Protein AF-A0A496PKT3-F1 (afdb_monomer_lite)

InterPro domains:
  IPR003369 Sec-independent protein translocase protein TatA/B/E [PF02416] (5-49)
  IPR006312 Sec-independent protein translocase protein TatA/E [MF_00236] (1-87)

Secondary structure (DSSP, 8-state):
-----THHHHHHHHHHHHHH-TTTHHHHHHHHHHHHHHHHHHHHHHHHTTS------------------PPP-------------------------

Organism: NCBI:txid2676123

Sequence (97 aa):
MPHLQGWHLVIIIVLALLLFAGPKLPKIARSLGQSMRIFKSEVRQMKDDDKPGTAATPPS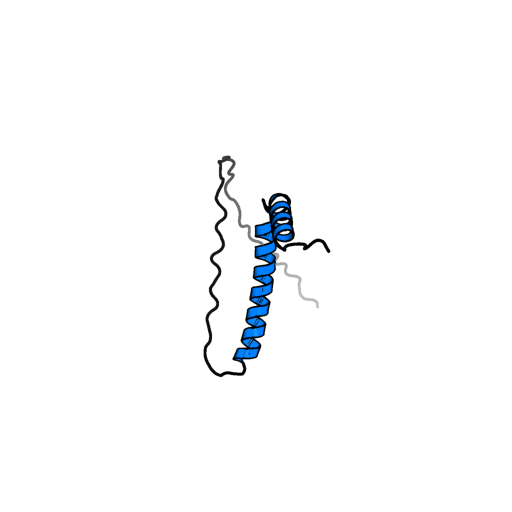PAAPSSPTAAPHDPAQPSQKAPVEGRIVDDGPQGPRA

Radius of gyration: 30.16 Å; chains: 1; bounding box: 72×51×76 Å

pLDDT: mean 70.14, std 14.67, range [46.62, 93.12]

Foldseek 3Di:
DPPVPCVVVVVVVVVVCVVQVPPCVVVVVVVVVVVVVVVVVVVVCVVCVVPPDDDDDDPDDDPPPDDDPDDDDDDDDDDDDDDDPDDDDDDDPDDDD

Structure (mmCIF, N/CA/C/O backbone):
data_AF-A0A496PKT3-F1
#
_entry.id   AF-A0A496PKT3-F1
#
loop_
_atom_site.group_PDB
_atom_site.id
_atom_site.type_symbol
_atom_site.label_atom_id
_atom_site.label_alt_id
_atom_site.label_comp_id
_atom_site.label_asym_id
_atom_site.label_entity_id
_atom_site.label_seq_id
_atom_site.pdbx_PDB_ins_code
_atom_site.Cartn_x
_atom_site.Cartn_y
_atom_site.Cartn_z
_atom_site.occupancy
_atom_site.B_iso_or_equiv
_atom_site.auth_seq_id
_atom_site.auth_comp_id
_atom_site.auth_asym_id
_atom_site.auth_atom_id
_atom_site.pdbx_PDB_model_num
ATOM 1 N N . MET A 1 1 ? 28.716 0.823 -21.550 1.00 52.81 1 MET A N 1
ATOM 2 C CA . MET A 1 1 ? 27.785 0.188 -20.593 1.00 52.81 1 MET A CA 1
ATOM 3 C C . MET A 1 1 ? 26.471 0.940 -20.696 1.00 52.81 1 MET A C 1
ATOM 5 O O . MET A 1 1 ? 26.525 2.145 -20.503 1.00 52.81 1 MET A O 1
ATOM 9 N N . PRO A 1 2 ? 25.349 0.335 -21.121 1.00 59.41 2 PRO A N 1
ATOM 10 C CA . PRO A 1 2 ? 24.115 1.080 -21.359 1.00 59.41 2 PRO A CA 1
ATOM 11 C C . PRO A 1 2 ? 23.682 1.777 -20.068 1.00 59.41 2 PRO A C 1
ATOM 13 O O . PRO A 1 2 ? 23.453 1.144 -19.039 1.00 59.41 2 PRO A O 1
ATOM 16 N N . HIS A 1 3 ? 23.643 3.103 -20.127 1.00 57.12 3 HIS A N 1
ATOM 17 C CA . HIS A 1 3 ? 23.249 3.960 -19.028 1.00 57.12 3 HIS A CA 1
ATOM 18 C C . HIS A 1 3 ? 21.741 3.791 -18.914 1.00 57.12 3 HIS A C 1
ATOM 20 O O . HIS A 1 3 ? 20.993 4.393 -19.679 1.00 57.12 3 HIS A O 1
ATOM 26 N N . LEU A 1 4 ? 21.297 2.918 -18.009 1.00 65.19 4 LEU A N 1
ATOM 27 C CA . LEU A 1 4 ? 19.903 2.811 -17.592 1.00 65.19 4 LEU A CA 1
ATOM 28 C C . LEU A 1 4 ? 19.540 4.128 -16.896 1.00 65.19 4 LEU A C 1
ATOM 30 O O . LEU A 1 4 ? 19.484 4.229 -15.674 1.00 65.19 4 LEU A O 1
ATOM 34 N N . GLN A 1 5 ? 19.390 5.178 -17.705 1.00 68.81 5 GLN A N 1
ATOM 35 C CA . GLN A 1 5 ? 18.923 6.491 -17.316 1.00 68.81 5 GLN A CA 1
ATOM 36 C C . GLN A 1 5 ? 17.614 6.233 -16.591 1.00 68.81 5 GLN A C 1
ATOM 38 O O . GLN A 1 5 ? 16.696 5.681 -17.202 1.00 68.81 5 GLN A O 1
ATOM 43 N N . GLY A 1 6 ? 17.545 6.592 -15.304 1.00 82.69 6 GLY A N 1
ATOM 44 C CA . GLY A 1 6 ? 16.403 6.329 -14.418 1.00 82.69 6 GLY A CA 1
ATOM 45 C C . GLY A 1 6 ? 15.042 6.727 -15.002 1.00 82.69 6 GLY A C 1
ATOM 46 O O . GLY A 1 6 ? 14.012 6.239 -14.556 1.00 82.69 6 GLY A O 1
ATOM 47 N N . TRP A 1 7 ? 15.043 7.519 -16.075 1.00 88.38 7 TRP A N 1
ATOM 48 C CA . TRP A 1 7 ? 13.925 7.731 -16.984 1.00 88.38 7 TRP A CA 1
ATOM 49 C C . TRP A 1 7 ? 13.193 6.454 -17.439 1.00 88.38 7 TRP A C 1
ATOM 51 O O . TRP A 1 7 ? 11.965 6.426 -17.463 1.00 88.38 7 TRP A O 1
ATOM 61 N N . HIS A 1 8 ? 13.912 5.369 -17.740 1.00 85.31 8 HIS A N 1
ATOM 62 C CA . HIS A 1 8 ? 13.291 4.094 -18.121 1.00 85.31 8 HIS A CA 1
ATOM 63 C C . HIS A 1 8 ? 12.495 3.493 -16.960 1.00 85.31 8 HIS A C 1
ATOM 65 O O . HIS A 1 8 ? 11.399 2.977 -17.162 1.00 85.31 8 HIS A O 1
ATOM 71 N N . LEU A 1 9 ? 13.010 3.610 -15.733 1.00 88.75 9 LEU A N 1
ATOM 72 C CA . LEU A 1 9 ? 12.318 3.128 -14.541 1.00 88.75 9 LEU A CA 1
ATOM 73 C C . LEU A 1 9 ? 11.031 3.921 -14.289 1.00 88.75 9 LEU A C 1
ATOM 75 O O . LEU A 1 9 ? 10.010 3.327 -13.957 1.00 88.75 9 LEU A O 1
ATOM 79 N N . VAL A 1 10 ? 11.052 5.239 -14.512 1.00 90.88 10 VAL A N 1
ATOM 80 C CA . VAL A 1 10 ? 9.849 6.083 -14.430 1.00 90.88 10 VAL A CA 1
ATOM 81 C C . VAL A 1 10 ? 8.788 5.606 -15.422 1.00 90.88 10 VAL A C 1
ATOM 83 O O . VAL A 1 10 ? 7.640 5.417 -15.032 1.00 90.88 10 VAL A O 1
ATOM 86 N N . ILE A 1 11 ? 9.165 5.336 -16.674 1.00 92.00 11 ILE A N 1
ATOM 87 C CA . ILE A 1 11 ? 8.249 4.808 -17.698 1.00 92.00 11 ILE A CA 1
ATOM 88 C C . ILE A 1 11 ? 7.655 3.457 -17.284 1.00 92.00 11 ILE A C 1
ATOM 90 O O . ILE A 1 11 ? 6.447 3.258 -17.404 1.00 92.00 11 ILE A O 1
ATOM 94 N N . ILE A 1 12 ? 8.472 2.550 -16.743 1.00 91.75 12 ILE A N 1
ATOM 95 C CA . ILE A 1 12 ? 8.005 1.242 -16.263 1.00 91.75 12 ILE A CA 1
ATOM 96 C C . ILE A 1 12 ? 7.014 1.411 -15.108 1.00 91.75 12 ILE A C 1
ATOM 98 O O . ILE A 1 12 ? 5.970 0.761 -15.100 1.00 91.75 12 ILE A O 1
ATOM 102 N N . ILE A 1 13 ? 7.297 2.308 -14.158 1.00 91.06 13 ILE A N 1
ATOM 103 C CA . ILE A 1 13 ? 6.382 2.614 -13.054 1.00 91.06 13 ILE A CA 1
ATOM 104 C C . ILE A 1 13 ? 5.076 3.193 -13.597 1.00 91.06 13 ILE A C 1
ATOM 106 O O . ILE A 1 13 ? 4.014 2.742 -13.190 1.00 91.06 13 ILE A O 1
ATOM 110 N N . VAL A 1 14 ? 5.120 4.135 -14.540 1.00 91.00 14 VAL A N 1
ATOM 111 C CA . VAL A 1 14 ? 3.907 4.716 -15.136 1.00 91.00 14 VAL A CA 1
ATOM 112 C C . VAL A 1 14 ? 3.055 3.643 -15.814 1.00 91.00 14 VAL A C 1
ATOM 114 O O . VAL A 1 14 ? 1.849 3.615 -15.586 1.00 91.00 14 VAL A O 1
ATOM 117 N N . LEU A 1 15 ? 3.654 2.721 -16.575 1.00 92.06 15 LEU A N 1
ATOM 118 C CA . LEU A 1 15 ? 2.930 1.597 -17.186 1.00 92.06 15 LEU A CA 1
ATOM 119 C C . LEU A 1 15 ? 2.356 0.638 -16.136 1.00 92.06 15 LEU A C 1
ATOM 121 O O . LEU A 1 15 ? 1.200 0.229 -16.242 1.00 92.06 15 LEU A O 1
ATOM 125 N N . ALA A 1 16 ? 3.138 0.300 -15.109 1.00 89.50 16 ALA A N 1
ATOM 126 C CA . ALA A 1 16 ? 2.687 -0.552 -14.015 1.00 89.50 16 ALA A CA 1
ATOM 127 C C . ALA A 1 16 ? 1.521 0.094 -13.259 1.00 89.50 16 ALA A C 1
ATOM 129 O O . ALA A 1 16 ? 0.539 -0.575 -12.955 1.00 89.50 16 ALA A O 1
ATOM 130 N N . LEU A 1 17 ? 1.567 1.402 -13.009 1.00 88.38 17 LEU A N 1
ATOM 131 C CA . LEU A 1 17 ? 0.436 2.125 -12.449 1.00 88.38 17 LEU A CA 1
ATOM 132 C C . LEU A 1 17 ? -0.724 2.131 -13.453 1.00 88.38 17 LEU A C 1
ATOM 134 O O . LEU A 1 17 ? -1.822 1.784 -13.076 1.00 88.38 17 LEU A O 1
ATOM 138 N N . LEU A 1 18 ? -0.552 2.381 -14.745 1.00 88.44 18 LEU A N 1
ATOM 139 C CA . LEU A 1 18 ? -1.696 2.347 -15.672 1.00 88.44 18 LEU A CA 1
ATOM 140 C C . LEU A 1 18 ? -2.440 0.990 -15.676 1.00 88.44 18 LEU A C 1
ATOM 142 O O . LEU A 1 18 ? -3.668 0.961 -15.719 1.00 88.44 18 LEU A O 1
ATOM 146 N N . LEU A 1 19 ? -1.703 -0.119 -15.543 1.00 86.81 19 LEU A N 1
ATOM 147 C CA . LEU A 1 19 ? -2.244 -1.484 -15.478 1.00 86.81 19 LEU A CA 1
ATOM 148 C C . LEU A 1 19 ? -2.818 -1.851 -14.097 1.00 86.81 19 LEU A C 1
ATOM 150 O O . LEU A 1 19 ? -3.864 -2.491 -14.003 1.00 86.81 19 LEU A O 1
ATOM 154 N N . PHE A 1 20 ? -2.141 -1.463 -13.013 1.00 79.25 20 PHE A N 1
ATOM 155 C CA . PHE A 1 20 ? -2.473 -1.882 -11.645 1.00 79.25 20 PHE A CA 1
ATOM 156 C C . PHE A 1 20 ? -3.155 -0.786 -10.799 1.00 79.25 20 PHE A C 1
ATOM 158 O O . PHE A 1 20 ? -3.715 -1.085 -9.743 1.00 79.25 20 PHE A O 1
ATOM 165 N N . ALA A 1 21 ? -3.156 0.476 -11.228 1.00 67.62 21 ALA A N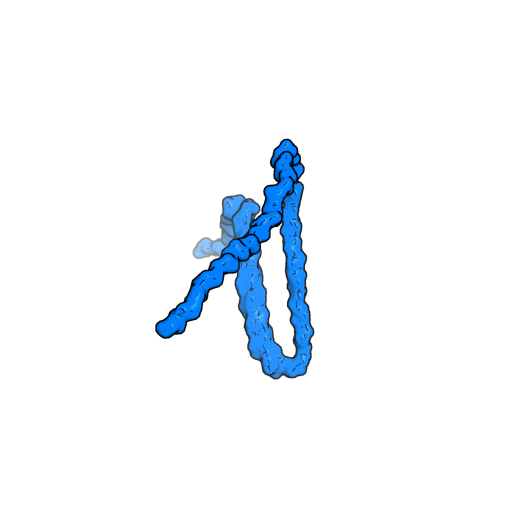 1
ATOM 166 C CA . ALA A 1 21 ? -3.558 1.635 -10.427 1.00 67.62 21 ALA A CA 1
ATOM 167 C C . ALA A 1 21 ? -5.021 2.024 -10.484 1.00 67.62 21 ALA A C 1
ATOM 169 O O . ALA A 1 21 ? -5.439 2.691 -9.544 1.00 67.62 21 ALA A O 1
ATOM 170 N N . GLY A 1 22 ? -5.792 1.633 -11.502 1.00 76.62 22 GLY A N 1
ATOM 171 C CA . GLY A 1 22 ? -7.169 2.120 -11.677 1.00 76.62 22 GLY A CA 1
ATOM 172 C C . GLY A 1 22 ? -8.005 2.062 -10.382 1.00 76.62 22 GLY A C 1
ATOM 173 O O . GLY A 1 22 ? -8.288 3.104 -9.795 1.00 76.62 22 GLY A O 1
ATOM 174 N N . PRO A 1 23 ? -8.355 0.868 -9.868 1.00 73.00 23 PRO A N 1
ATOM 175 C CA . PRO A 1 23 ? -9.064 0.746 -8.590 1.00 73.00 23 PRO A CA 1
ATOM 176 C C . PRO A 1 23 ? -8.184 0.326 -7.396 1.00 73.00 23 PRO A C 1
ATOM 178 O O . PRO A 1 23 ? -8.606 0.470 -6.246 1.00 73.00 23 PRO A O 1
ATOM 181 N N . LYS A 1 24 ? -6.977 -0.224 -7.614 1.00 73.12 24 LYS A N 1
ATOM 182 C CA . LYS A 1 24 ? -6.201 -0.887 -6.541 1.00 73.12 24 LYS A CA 1
ATOM 183 C C . LYS A 1 24 ? -5.134 -0.014 -5.872 1.00 73.12 24 LYS A C 1
ATOM 185 O O . LYS A 1 24 ? -4.900 -0.210 -4.680 1.00 73.12 24 LYS A O 1
ATOM 190 N N . LEU A 1 25 ? -4.562 0.988 -6.549 1.00 83.25 25 LEU A N 1
ATOM 191 C CA . LEU A 1 25 ? -3.642 1.941 -5.903 1.00 83.25 25 LEU A CA 1
ATOM 192 C C . LEU A 1 25 ? -4.242 2.653 -4.680 1.00 83.25 25 LEU A C 1
ATOM 194 O O . LEU A 1 25 ? -3.598 2.634 -3.629 1.00 83.25 25 LEU A O 1
ATOM 198 N N . PRO A 1 26 ? -5.452 3.253 -4.745 1.00 75.62 26 PRO A N 1
ATOM 199 C CA . PRO A 1 26 ? -5.997 3.977 -3.596 1.00 75.62 26 PRO A CA 1
ATOM 200 C C . PRO A 1 26 ? -6.250 3.054 -2.399 1.00 75.62 26 PRO A C 1
ATOM 202 O O . PRO A 1 26 ? -6.174 3.492 -1.254 1.00 75.62 26 PRO A O 1
ATOM 205 N N . LYS A 1 27 ? -6.512 1.765 -2.642 1.00 82.81 27 LYS A N 1
ATOM 206 C CA . LYS A 1 27 ? -6.705 0.765 -1.587 1.00 82.81 27 LYS A CA 1
ATOM 207 C C . LYS A 1 27 ? -5.392 0.427 -0.876 1.00 82.81 27 LYS A C 1
ATOM 209 O O . LYS A 1 27 ? -5.357 0.403 0.352 1.00 82.81 27 LYS A O 1
ATOM 214 N N . ILE A 1 28 ? -4.313 0.233 -1.635 1.00 86.56 28 ILE A N 1
ATOM 215 C CA . ILE A 1 28 ? -2.978 -0.058 -1.091 1.00 86.56 28 ILE A CA 1
ATOM 216 C C . ILE A 1 28 ? -2.431 1.166 -0.345 1.00 86.56 28 ILE A C 1
ATOM 218 O O . ILE A 1 28 ? -1.983 1.038 0.791 1.00 86.56 28 ILE A O 1
ATOM 222 N N . ALA A 1 29 ? -2.549 2.363 -0.929 1.00 88.06 29 ALA A N 1
ATOM 223 C CA . ALA A 1 29 ? -2.113 3.609 -0.300 1.00 88.06 29 ALA A CA 1
ATOM 224 C C . ALA A 1 29 ? -2.857 3.896 1.015 1.00 88.06 29 ALA A C 1
ATOM 226 O O . ALA A 1 29 ? -2.232 4.295 1.997 1.00 88.06 29 ALA A O 1
ATOM 227 N N . ARG A 1 30 ? -4.176 3.648 1.072 1.00 84.75 30 ARG A N 1
ATOM 228 C CA . ARG A 1 30 ? -4.949 3.783 2.319 1.00 84.75 30 ARG A CA 1
ATOM 229 C C . ARG A 1 30 ? -4.511 2.777 3.384 1.00 84.75 30 ARG A C 1
ATOM 231 O O . ARG A 1 30 ? -4.301 3.185 4.521 1.00 84.75 30 ARG A O 1
ATOM 238 N N . SER A 1 31 ? -4.313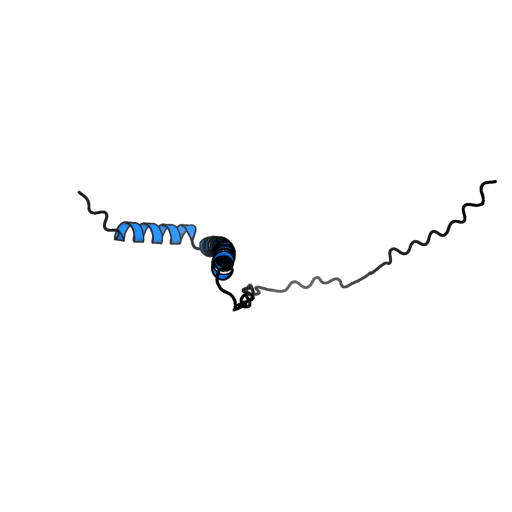 1.509 3.018 1.00 85.88 31 SER A N 1
ATOM 239 C CA . SER A 1 31 ? -3.855 0.472 3.954 1.00 85.88 31 SER A CA 1
ATOM 240 C C . SER A 1 31 ? -2.463 0.779 4.514 1.00 85.88 31 SER A C 1
ATOM 242 O O . SER A 1 31 ? -2.273 0.730 5.727 1.00 85.88 31 SER A O 1
ATOM 244 N N . LEU A 1 32 ? -1.501 1.148 3.658 1.00 91.38 32 LEU A N 1
ATOM 245 C CA . LEU A 1 32 ? -0.158 1.539 4.101 1.00 91.38 32 LEU A CA 1
ATOM 246 C C . LEU A 1 32 ? -0.189 2.824 4.937 1.00 91.38 32 LEU A C 1
ATOM 248 O O . LEU A 1 32 ? 0.513 2.915 5.940 1.00 91.38 32 LEU A O 1
ATOM 252 N N . GLY A 1 33 ? -1.014 3.804 4.559 1.00 88.31 33 GLY A N 1
ATOM 253 C CA . GLY A 1 33 ? -1.161 5.062 5.290 1.00 88.31 33 GLY A CA 1
ATOM 254 C C . GLY A 1 33 ? -1.721 4.871 6.701 1.00 88.31 33 GLY A C 1
ATOM 255 O O . GLY A 1 33 ? -1.249 5.517 7.638 1.00 88.31 33 GLY A O 1
ATOM 256 N N . GLN A 1 34 ? -2.679 3.956 6.878 1.00 90.62 34 GLN A N 1
ATOM 257 C CA . GLN A 1 34 ? -3.202 3.596 8.199 1.00 90.62 34 GLN A CA 1
ATOM 258 C C . GLN A 1 34 ? -2.123 2.937 9.069 1.00 90.62 34 GLN A C 1
ATOM 260 O O . GLN A 1 34 ? -1.922 3.378 10.201 1.00 90.62 34 GLN A O 1
ATOM 265 N N . SER A 1 35 ? -1.367 1.967 8.538 1.00 90.75 35 SER A N 1
ATOM 266 C CA . SER A 1 35 ? -0.254 1.334 9.266 1.00 90.75 35 SER A CA 1
ATOM 267 C C . SER A 1 35 ? 0.859 2.330 9.616 1.00 90.75 35 SER A C 1
ATOM 269 O O . SER A 1 35 ? 1.333 2.354 10.751 1.00 90.75 35 SER A O 1
ATOM 271 N N . MET A 1 36 ? 1.234 3.215 8.684 1.00 93.12 36 MET A N 1
ATOM 272 C CA . MET A 1 36 ? 2.217 4.277 8.933 1.00 93.12 36 MET A CA 1
ATOM 273 C C . MET A 1 36 ? 1.752 5.270 9.996 1.00 93.12 36 MET A C 1
ATOM 275 O O . MET A 1 36 ? 2.582 5.763 10.754 1.00 93.12 36 MET A O 1
ATOM 279 N N . ARG A 1 37 ? 0.453 5.587 10.069 1.00 88.50 37 ARG A N 1
ATOM 280 C CA . ARG A 1 37 ? -0.086 6.510 11.076 1.00 88.50 37 ARG A CA 1
ATOM 281 C C . ARG A 1 37 ? 0.035 5.935 12.484 1.00 88.50 37 ARG A C 1
ATOM 283 O O . ARG A 1 37 ? 0.482 6.665 13.362 1.00 88.50 37 ARG A O 1
ATOM 290 N N . ILE A 1 38 ? -0.311 4.660 12.662 1.00 89.19 38 ILE A N 1
ATOM 291 C CA . ILE A 1 38 ? -0.211 3.953 13.950 1.00 89.19 38 ILE A CA 1
ATOM 292 C C . ILE A 1 38 ? 1.251 3.899 14.399 1.00 89.19 38 ILE A C 1
ATOM 294 O O . ILE A 1 38 ? 1.588 4.360 15.487 1.00 89.19 38 ILE A O 1
ATOM 298 N N . PHE A 1 39 ? 2.140 3.473 13.501 1.00 91.25 39 PHE A N 1
ATOM 299 C CA . PHE A 1 39 ? 3.571 3.437 13.781 1.00 91.25 39 PHE A CA 1
ATOM 300 C C . PHE A 1 39 ? 4.135 4.831 14.106 1.00 91.25 39 PHE A C 1
ATOM 302 O O . PHE A 1 39 ? 4.919 5.003 15.034 1.00 91.25 39 PHE A O 1
ATOM 309 N N . LYS A 1 40 ? 3.707 5.877 13.385 1.00 85.31 40 LYS A N 1
ATOM 310 C CA . LYS A 1 40 ? 4.126 7.264 13.648 1.00 85.31 40 LYS A CA 1
ATOM 311 C C . LYS A 1 40 ? 3.658 7.755 15.018 1.00 85.31 40 LYS A C 1
ATOM 313 O O . LYS A 1 40 ? 4.407 8.505 15.639 1.00 85.31 40 LYS A O 1
ATOM 318 N N . SER A 1 41 ? 2.448 7.399 15.457 1.00 86.38 41 SER A N 1
ATOM 319 C CA . SER A 1 41 ? 1.934 7.777 16.780 1.00 86.38 41 SER A CA 1
ATOM 320 C C . SER A 1 41 ? 2.664 7.057 17.905 1.00 86.38 41 SER A C 1
ATOM 322 O O . SER A 1 41 ? 3.063 7.726 18.848 1.00 86.38 41 SER A O 1
ATOM 324 N N . GLU A 1 42 ? 2.928 5.756 17.772 1.00 84.81 42 GLU A N 1
ATOM 325 C CA . GLU A 1 42 ? 3.695 5.000 18.774 1.00 84.81 42 GLU A CA 1
ATOM 326 C C . GLU A 1 42 ? 5.129 5.533 18.887 1.00 84.81 42 GLU A C 1
ATOM 328 O O . GLU A 1 42 ? 5.613 5.829 19.976 1.00 84.81 42 GLU A O 1
ATOM 333 N N . VAL A 1 43 ? 5.782 5.780 17.746 1.00 88.38 43 VAL A N 1
ATOM 334 C CA . VAL A 1 43 ? 7.133 6.358 17.711 1.00 88.38 43 VAL A CA 1
ATOM 335 C C . VAL A 1 43 ? 7.156 7.801 18.227 1.00 88.38 43 VAL A C 1
ATOM 337 O O . VAL A 1 43 ? 8.164 8.235 18.777 1.00 88.38 43 VAL A O 1
ATOM 340 N N . ARG A 1 44 ? 6.092 8.588 18.026 1.00 84.38 44 ARG A N 1
ATOM 341 C CA . ARG A 1 44 ? 5.985 9.938 18.608 1.00 84.38 44 ARG A CA 1
ATOM 342 C C . ARG A 1 44 ? 5.811 9.866 20.115 1.00 84.38 44 ARG A C 1
ATOM 344 O O . ARG A 1 44 ? 6.553 10.545 20.799 1.00 84.38 44 ARG A O 1
ATOM 351 N N . GLN A 1 45 ? 4.935 8.999 20.608 1.00 78.56 45 GLN A N 1
ATOM 352 C CA . GLN A 1 45 ? 4.714 8.814 22.037 1.00 78.56 45 GLN A CA 1
ATOM 353 C C . GLN A 1 45 ? 6.009 8.424 22.758 1.00 78.56 45 GLN A C 1
ATOM 355 O O . GLN A 1 45 ? 6.346 9.050 23.748 1.00 78.56 45 GLN A O 1
ATOM 360 N N . MET A 1 46 ? 6.813 7.520 22.186 1.00 77.19 46 MET A N 1
ATOM 361 C CA . MET A 1 46 ? 8.141 7.189 22.728 1.00 77.19 46 MET A CA 1
ATOM 362 C C . MET A 1 46 ? 9.120 8.371 22.751 1.00 77.19 46 MET A C 1
ATOM 364 O O . MET A 1 46 ? 10.005 8.408 23.590 1.00 77.19 46 MET A O 1
ATOM 368 N N . LYS A 1 47 ? 9.000 9.318 21.815 1.00 78.56 47 LYS A N 1
ATOM 369 C CA . LYS A 1 47 ? 9.865 10.510 21.729 1.00 78.56 47 LYS A CA 1
ATOM 370 C C . LYS A 1 47 ? 9.344 11.702 22.529 1.00 78.56 47 LYS A C 1
ATOM 372 O O . LYS A 1 47 ? 10.124 12.596 22.843 1.00 78.56 47 LYS A O 1
ATOM 377 N N . ASP A 1 48 ? 8.044 11.734 22.796 1.00 70.06 48 ASP A N 1
ATOM 378 C CA . ASP A 1 48 ? 7.368 12.765 23.575 1.00 70.06 48 ASP A CA 1
ATOM 379 C C . ASP A 1 48 ? 7.325 12.388 25.073 1.00 70.06 48 ASP A C 1
ATOM 381 O O . ASP A 1 48 ? 7.318 13.290 25.899 1.00 70.06 48 ASP A O 1
ATOM 385 N N . ASP A 1 49 ? 7.413 11.104 25.456 1.00 62.16 49 ASP A N 1
ATOM 386 C CA . ASP A 1 49 ? 7.619 10.673 26.859 1.00 62.16 49 ASP A CA 1
ATOM 387 C C . ASP A 1 49 ? 8.951 11.195 27.450 1.00 62.16 49 ASP A C 1
ATOM 389 O O . ASP A 1 49 ? 9.065 11.403 28.655 1.00 62.16 49 ASP A O 1
ATOM 393 N N . ASP A 1 50 ? 9.934 11.520 26.602 1.00 61.03 50 ASP A N 1
ATOM 394 C CA . ASP A 1 50 ? 11.180 12.202 26.991 1.00 61.03 50 ASP A CA 1
ATOM 395 C C . ASP A 1 50 ? 11.026 13.735 27.170 1.00 61.03 50 ASP A C 1
ATOM 397 O O . ASP A 1 50 ? 11.985 14.421 27.541 1.00 61.03 50 ASP A O 1
ATOM 401 N N . LYS A 1 51 ? 9.846 14.325 26.908 1.00 58.72 51 LYS A N 1
ATOM 402 C CA . LYS A 1 51 ? 9.591 15.775 27.029 1.00 58.72 51 LYS A CA 1
ATOM 403 C C . LYS A 1 51 ? 8.243 16.082 27.701 1.00 58.72 51 LYS A 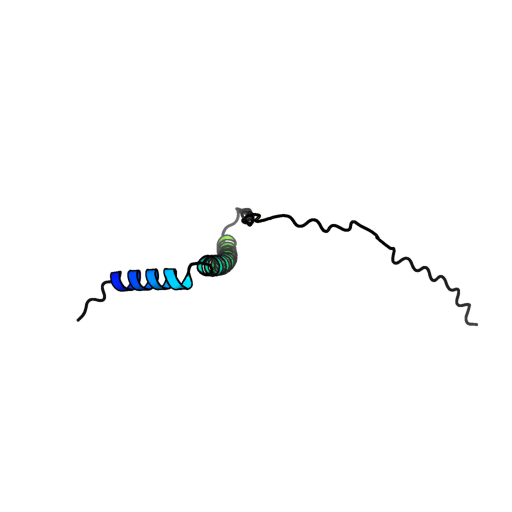C 1
ATOM 405 O O . LYS A 1 51 ? 7.190 15.864 27.106 1.00 58.72 51 LYS A O 1
ATOM 410 N N . PRO A 1 52 ? 8.226 16.707 28.894 1.00 47.41 52 PRO A N 1
ATOM 411 C CA . PRO A 1 52 ? 6.976 17.010 29.571 1.00 47.41 52 PRO A CA 1
ATOM 412 C C . PRO A 1 52 ? 6.239 18.145 28.846 1.00 47.41 52 PRO A C 1
ATOM 414 O O . PRO A 1 52 ? 6.685 19.290 28.834 1.00 47.41 52 PRO A O 1
ATOM 417 N N . GLY A 1 53 ? 5.075 17.823 28.279 1.00 58.56 53 GLY A N 1
ATOM 418 C CA . GLY A 1 53 ? 4.031 18.796 27.953 1.00 58.56 53 GLY A CA 1
ATOM 419 C C . GLY A 1 53 ? 3.835 19.089 26.466 1.00 58.56 53 GLY A C 1
ATOM 420 O O . GLY A 1 53 ? 4.451 19.994 25.916 1.00 58.56 53 GLY A O 1
ATOM 421 N N . THR A 1 54 ? 2.882 18.388 25.844 1.00 51.16 54 THR A N 1
ATOM 422 C CA . THR A 1 54 ? 1.805 18.950 24.998 1.00 51.16 54 THR A CA 1
ATOM 423 C C . THR A 1 54 ? 1.000 17.784 24.425 1.00 51.16 54 THR A C 1
ATOM 425 O O . THR A 1 54 ? 1.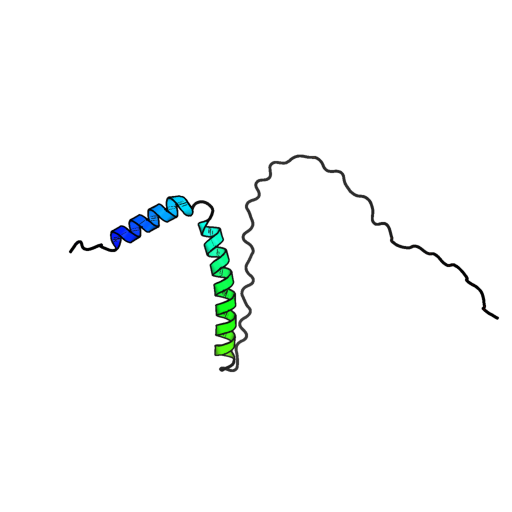408 17.132 23.466 1.00 51.16 54 THR A O 1
ATOM 428 N N . ALA A 1 55 ? -0.164 17.511 25.017 1.00 58.38 55 ALA A N 1
ATOM 429 C CA . ALA A 1 55 ? -1.132 16.572 24.466 1.00 58.38 55 ALA A CA 1
ATOM 430 C C . ALA A 1 55 ? -1.712 17.150 23.163 1.00 58.38 55 ALA A C 1
ATOM 432 O O . ALA A 1 55 ? -2.556 18.044 23.184 1.00 58.38 55 ALA A O 1
ATOM 433 N N . ALA A 1 56 ? -1.239 16.657 22.019 1.00 62.91 56 ALA A N 1
ATOM 434 C CA . ALA A 1 56 ? -1.829 16.962 20.724 1.00 62.91 56 ALA A CA 1
ATOM 435 C C . ALA A 1 56 ? -3.015 16.020 20.471 1.00 62.91 56 ALA A C 1
ATOM 437 O O . ALA A 1 56 ? -2.835 14.837 20.180 1.00 62.91 56 ALA A O 1
ATOM 438 N N . THR A 1 57 ? -4.234 16.554 20.574 1.00 58.06 57 THR A N 1
ATOM 439 C CA . THR A 1 57 ? -5.477 15.889 20.164 1.00 58.06 57 THR A CA 1
ATOM 440 C C . THR A 1 57 ? -5.330 15.333 18.739 1.00 58.06 57 THR A C 1
ATOM 442 O O . THR A 1 57 ? -5.051 16.106 17.816 1.00 58.06 57 THR A O 1
ATOM 445 N N . PRO A 1 58 ? -5.500 14.017 18.506 1.00 66.56 58 PRO A N 1
ATOM 446 C CA . PRO A 1 58 ? -5.380 13.460 17.167 1.00 66.56 58 PRO A CA 1
ATOM 447 C C . PRO A 1 58 ? -6.509 14.001 16.273 1.00 66.56 58 PRO A C 1
ATOM 449 O O . PRO A 1 58 ? -7.668 13.999 16.692 1.00 66.56 58 PRO A O 1
ATOM 452 N N . PRO A 1 59 ? -6.227 14.423 15.024 1.00 64.06 59 PRO A N 1
ATOM 453 C CA . PRO A 1 59 ? -7.280 14.806 14.094 1.00 64.06 59 PRO A CA 1
ATOM 454 C C . PRO A 1 59 ? -8.132 13.574 13.779 1.00 64.06 59 PRO A C 1
ATOM 456 O O . PRO A 1 59 ? -7.635 12.595 13.203 1.00 64.06 59 PRO A O 1
ATOM 459 N N . SER A 1 60 ? -9.401 13.629 14.189 1.00 61.72 60 SER A N 1
ATOM 460 C CA . SER A 1 60 ? -10.449 12.685 13.802 1.00 61.72 60 SER A CA 1
ATOM 461 C C . SER A 1 60 ? -10.547 12.671 12.271 1.00 61.72 60 SER A C 1
ATOM 463 O O . SER A 1 60 ? -10.819 13.719 11.679 1.00 61.72 60 SER A O 1
ATOM 465 N N . PRO A 1 61 ? -10.254 11.548 11.589 1.00 66.19 61 PRO A N 1
ATOM 466 C CA . PRO A 1 61 ? -10.389 11.483 10.145 1.00 66.19 61 PRO A CA 1
ATOM 467 C C . PRO A 1 61 ? -11.877 11.533 9.801 1.00 66.19 61 PRO A C 1
ATOM 469 O O . PRO A 1 61 ? -12.607 10.577 10.056 1.00 66.19 61 PRO A O 1
ATOM 472 N N . ALA A 1 62 ? -12.324 12.636 9.202 1.00 58.94 62 ALA A N 1
ATOM 473 C CA . ALA A 1 62 ? -13.580 12.653 8.471 1.00 58.94 62 ALA A CA 1
ATOM 474 C C . ALA A 1 62 ? -13.541 11.505 7.449 1.00 58.94 62 ALA A C 1
ATOM 476 O O . ALA A 1 62 ? -12.656 11.451 6.589 1.00 58.94 62 ALA A O 1
ATOM 477 N N . ALA A 1 63 ? -14.452 10.542 7.596 1.00 57.31 63 ALA A N 1
ATOM 478 C CA . ALA A 1 63 ? -14.611 9.454 6.648 1.00 57.31 63 ALA A CA 1
ATOM 479 C C . ALA A 1 63 ? -14.853 10.052 5.250 1.00 57.31 63 ALA A C 1
ATOM 481 O O . ALA A 1 63 ? -15.685 10.954 5.127 1.00 57.31 63 ALA A O 1
ATOM 482 N N . PRO A 1 64 ? -14.161 9.595 4.189 1.00 59.69 64 PRO A N 1
ATOM 483 C CA . PRO A 1 64 ? -14.536 9.975 2.840 1.00 59.69 64 PRO A CA 1
ATOM 484 C C . PRO A 1 64 ? -15.924 9.389 2.583 1.00 59.69 64 PRO A C 1
ATOM 486 O O . PRO A 1 64 ? -16.073 8.179 2.421 1.00 59.69 64 PRO A O 1
ATOM 489 N N . SER A 1 65 ? -16.936 10.251 2.594 1.00 51.47 65 SER A N 1
ATOM 490 C CA . SER A 1 65 ? -18.283 9.955 2.128 1.00 51.47 65 SER A CA 1
ATOM 491 C C . SER A 1 65 ? -18.182 9.312 0.747 1.00 51.47 65 SER A C 1
ATOM 493 O O . SER A 1 65 ? -17.721 9.934 -0.212 1.00 51.47 65 SER A O 1
ATOM 495 N N . SER A 1 66 ? -18.556 8.036 0.658 1.00 55.09 66 SER A N 1
ATOM 496 C CA . SER A 1 66 ? -18.776 7.357 -0.614 1.00 55.09 66 SER A CA 1
ATOM 497 C C . SER A 1 66 ? -19.804 8.157 -1.417 1.00 55.09 66 SER A C 1
ATOM 499 O O . SER A 1 66 ? -20.827 8.532 -0.837 1.00 55.09 66 SER A O 1
ATOM 501 N N . PRO A 1 67 ? -19.591 8.426 -2.717 1.00 57.31 67 PRO A N 1
ATOM 502 C CA . PRO A 1 67 ? -20.645 9.005 -3.527 1.00 57.31 67 PRO A CA 1
ATOM 503 C C . PRO A 1 67 ? -21.800 8.004 -3.584 1.00 57.31 67 PRO A C 1
ATOM 505 O O . PRO A 1 67 ? -21.660 6.890 -4.086 1.00 57.31 67 PRO A O 1
ATOM 508 N N . THR A 1 68 ? -22.930 8.419 -3.017 1.00 53.25 68 THR A N 1
ATOM 509 C CA . THR A 1 68 ? -24.259 7.893 -3.307 1.00 53.25 68 THR A CA 1
ATOM 510 C C . THR A 1 68 ? -24.406 7.756 -4.820 1.00 53.25 68 THR A C 1
ATOM 512 O O . THR A 1 68 ? -24.466 8.747 -5.540 1.00 53.25 68 THR A O 1
ATOM 515 N N . ALA A 1 69 ? -24.466 6.518 -5.295 1.00 54.44 69 ALA A N 1
ATOM 516 C CA . ALA A 1 69 ? -25.145 6.171 -6.530 1.00 54.44 69 ALA A CA 1
ATOM 517 C C . ALA A 1 69 ? -26.359 5.333 -6.119 1.00 54.44 69 ALA A C 1
ATOM 519 O O . ALA A 1 69 ? -26.324 4.107 -6.144 1.00 54.44 69 ALA A O 1
ATOM 520 N N . ALA A 1 70 ? -27.400 6.018 -5.648 1.00 54.00 70 ALA A N 1
ATOM 521 C CA . ALA A 1 70 ? -28.742 5.461 -5.575 1.00 54.00 70 ALA A CA 1
ATOM 522 C C . ALA A 1 70 ? -29.449 5.837 -6.879 1.00 54.00 70 ALA A C 1
ATOM 524 O O . ALA A 1 70 ? -29.565 7.022 -7.198 1.00 54.00 70 ALA A O 1
ATOM 525 N N . PRO A 1 71 ? -29.858 4.840 -7.666 1.00 56.25 71 PRO A N 1
ATOM 526 C CA . PRO A 1 71 ? -31.243 4.841 -8.123 1.00 56.25 71 PRO A CA 1
ATOM 527 C C . PRO A 1 71 ? -32.102 3.888 -7.289 1.00 56.25 71 PRO A C 1
ATOM 529 O O . PRO A 1 71 ? -31.693 2.790 -6.930 1.00 56.25 71 PRO A O 1
ATOM 532 N N . HIS A 1 72 ? -33.284 4.382 -6.955 1.00 52.22 72 HIS A N 1
ATOM 533 C CA . HIS A 1 72 ? -34.311 3.788 -6.114 1.00 52.22 72 HIS A CA 1
ATOM 534 C C . HIS A 1 72 ? -34.832 2.441 -6.643 1.00 52.22 72 HIS A C 1
ATOM 536 O O . HIS A 1 72 ? -35.076 2.318 -7.839 1.00 52.22 72 HIS A O 1
ATOM 542 N N . ASP A 1 73 ? -35.130 1.508 -5.734 1.00 51.75 73 ASP A N 1
ATOM 543 C CA . ASP A 1 73 ? -36.188 0.507 -5.920 1.00 51.75 73 ASP A CA 1
ATOM 544 C C . ASP A 1 73 ? -37.092 0.512 -4.662 1.00 51.75 73 ASP A C 1
ATOM 546 O O . ASP A 1 73 ? -36.576 0.412 -3.541 1.00 51.75 73 ASP A O 1
ATOM 550 N N . PRO A 1 74 ? -38.413 0.744 -4.791 1.00 54.22 74 PRO A N 1
ATOM 551 C CA . PRO A 1 74 ? -39.329 0.861 -3.666 1.00 54.22 74 PRO A CA 1
ATOM 552 C C . PRO A 1 74 ? -39.889 -0.514 -3.281 1.00 54.22 74 PRO A C 1
ATOM 554 O O . PRO A 1 74 ? -40.941 -0.928 -3.756 1.00 54.22 74 PRO A O 1
ATOM 557 N N . ALA A 1 75 ? -39.231 -1.197 -2.349 1.00 49.41 75 ALA A N 1
ATOM 558 C CA . ALA A 1 75 ? -39.811 -2.343 -1.650 1.00 49.41 75 ALA A CA 1
ATOM 559 C C . ALA A 1 75 ? -39.507 -2.253 -0.151 1.00 49.41 75 ALA A C 1
ATOM 561 O O . ALA A 1 75 ? -38.734 -3.014 0.424 1.00 49.41 75 ALA A O 1
ATOM 562 N N . GLN A 1 76 ? -40.131 -1.265 0.482 1.00 54.47 76 GLN A N 1
ATOM 563 C CA . GLN A 1 76 ? -40.314 -1.213 1.924 1.00 54.47 76 GLN A CA 1
ATOM 564 C C . GLN A 1 76 ? -41.445 -2.173 2.319 1.00 54.47 76 GLN A C 1
ATOM 566 O O . GLN A 1 76 ? -42.564 -2.032 1.826 1.00 54.47 76 GLN A O 1
ATOM 571 N N . PRO A 1 77 ? -41.207 -3.052 3.303 1.00 51.59 77 PRO A N 1
ATOM 572 C CA . PRO A 1 77 ? -42.190 -3.288 4.343 1.00 51.59 77 PRO A CA 1
ATOM 573 C C . PRO A 1 77 ? -41.639 -2.797 5.681 1.00 51.59 77 PRO A C 1
ATOM 575 O O . PRO A 1 77 ? -40.633 -3.269 6.208 1.00 51.59 77 PRO A O 1
ATOM 578 N N . SER A 1 78 ? -42.339 -1.806 6.217 1.00 51.22 78 SER A N 1
ATOM 579 C CA . SER A 1 78 ? -42.216 -1.296 7.573 1.00 51.22 78 SER A CA 1
ATOM 580 C C . SER A 1 78 ? -42.428 -2.388 8.631 1.00 51.22 78 SER A C 1
ATOM 582 O O . SER A 1 78 ? -43.371 -3.162 8.544 1.00 51.22 78 SER A O 1
ATOM 584 N N . GLN A 1 79 ? -41.597 -2.336 9.673 1.00 55.41 79 GLN A N 1
ATOM 585 C CA . GLN A 1 79 ? -41.954 -2.388 11.103 1.00 55.41 79 GLN A CA 1
ATOM 586 C C . GLN A 1 79 ? -43.021 -3.388 11.608 1.00 55.41 79 GLN A C 1
ATOM 588 O O . GLN A 1 79 ? -44.216 -3.189 11.408 1.00 55.41 79 GLN A O 1
ATOM 593 N N . LYS A 1 80 ? -42.569 -4.330 12.454 1.00 46.62 80 LYS A N 1
ATOM 594 C CA . LYS A 1 80 ? -43.113 -4.789 13.767 1.00 46.62 80 LYS A CA 1
ATOM 595 C C . LYS A 1 80 ? -42.325 -6.067 14.129 1.00 46.62 80 LYS A C 1
ATOM 597 O O . LYS A 1 80 ? -42.140 -6.899 13.259 1.00 46.62 80 LYS A O 1
ATOM 602 N N . ALA A 1 81 ? -41.783 -6.317 15.317 1.00 55.28 81 ALA A N 1
ATOM 603 C CA . ALA A 1 81 ? -42.161 -5.903 16.657 1.00 55.28 81 ALA A CA 1
ATOM 604 C C . ALA A 1 81 ? -40.954 -6.019 17.620 1.00 55.28 81 ALA A C 1
ATOM 606 O O . ALA A 1 81 ? -40.134 -6.924 17.459 1.00 55.28 81 ALA A O 1
ATOM 607 N N . PRO A 1 82 ? -40.867 -5.171 18.657 1.00 57.44 82 PRO A N 1
ATOM 608 C CA . PRO A 1 82 ? -40.214 -5.535 19.905 1.00 57.44 82 PRO A CA 1
ATOM 609 C C . PRO A 1 82 ? -41.156 -6.470 20.683 1.00 57.44 82 PRO A C 1
ATOM 611 O O . PRO A 1 82 ? -42.263 -6.074 21.032 1.00 57.44 82 PRO A O 1
ATOM 614 N N . VAL A 1 83 ? -40.736 -7.710 20.929 1.00 61.53 83 VAL A N 1
ATOM 615 C CA . VAL A 1 83 ? -41.358 -8.626 21.900 1.00 61.53 83 VAL A CA 1
ATOM 616 C C . VAL A 1 83 ? -40.203 -9.194 22.724 1.00 61.53 83 VAL A C 1
ATOM 618 O O . VAL A 1 83 ? -39.393 -9.981 22.253 1.00 61.53 83 VAL A O 1
ATOM 621 N N . GLU A 1 84 ? -39.839 -8.517 23.805 1.00 53.78 84 GLU A N 1
ATOM 622 C CA . GLU A 1 84 ? -40.391 -8.805 25.129 1.00 53.78 84 GLU A CA 1
ATOM 623 C C . GLU A 1 84 ? -40.151 -10.272 25.512 1.00 53.78 84 GLU A C 1
ATOM 625 O O . GLU A 1 84 ? -41.054 -11.098 25.564 1.00 53.78 84 GLU A O 1
ATOM 630 N N . GLY A 1 85 ? -38.882 -10.591 25.790 1.00 55.25 85 GLY A N 1
ATOM 631 C CA . GLY A 1 85 ? -38.466 -11.815 26.476 1.00 55.25 85 GLY A CA 1
ATOM 632 C C . GLY A 1 85 ? -38.823 -11.773 27.963 1.00 55.25 85 GLY A C 1
ATOM 633 O O . GLY A 1 85 ? -37.950 -11.922 28.814 1.00 55.25 85 GLY A O 1
ATOM 634 N N . ARG A 1 86 ? -40.102 -11.524 28.269 1.00 59.00 86 ARG A N 1
ATOM 635 C CA . ARG A 1 86 ? -40.700 -11.630 29.602 1.00 59.00 86 ARG A CA 1
ATOM 636 C C . ARG A 1 86 ? -41.551 -12.898 29.663 1.00 59.00 86 ARG A C 1
ATOM 638 O O . ARG A 1 86 ? -42.772 -12.849 29.640 1.00 59.00 86 ARG A O 1
ATOM 645 N N . ILE A 1 87 ? -40.872 -14.031 29.748 1.00 55.94 87 ILE A N 1
ATOM 646 C CA . ILE A 1 87 ? -41.384 -15.229 30.422 1.00 55.94 87 ILE A CA 1
ATOM 647 C C . ILE A 1 87 ? -40.807 -15.123 31.847 1.00 55.94 87 ILE A C 1
ATOM 649 O O . ILE A 1 87 ? -39.601 -15.209 32.019 1.00 55.94 87 ILE A O 1
ATOM 653 N N . VAL A 1 88 ? -41.491 -14.644 32.892 1.00 63.72 88 VAL A N 1
ATOM 654 C CA . VAL A 1 88 ? -42.719 -15.172 33.511 1.00 63.72 88 VAL A CA 1
ATOM 655 C C . VAL A 1 88 ? -42.843 -16.671 33.279 1.00 63.72 88 VAL A C 1
ATOM 657 O O . VAL A 1 88 ? -43.566 -17.117 32.400 1.00 63.72 88 VAL A O 1
ATOM 660 N N . ASP A 1 89 ? -42.096 -17.424 34.081 1.00 57.34 89 ASP A N 1
ATOM 661 C CA . ASP A 1 89 ? -42.598 -18.669 34.650 1.00 57.34 89 A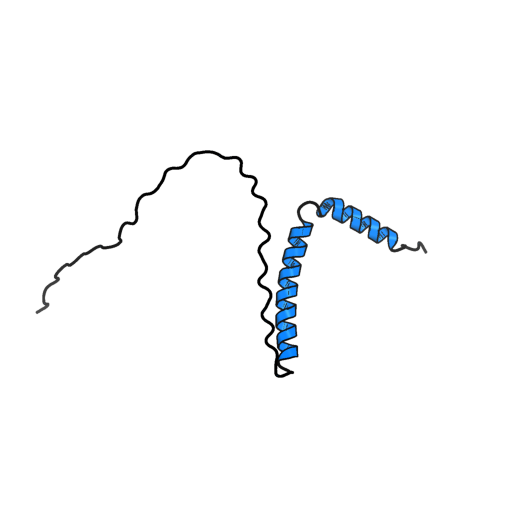SP A CA 1
ATOM 662 C C . ASP A 1 89 ? -42.336 -18.601 36.161 1.00 57.34 89 ASP A C 1
ATOM 664 O O . ASP A 1 89 ? -41.212 -18.743 36.644 1.00 57.34 89 ASP A O 1
ATOM 668 N N . ASP A 1 90 ? -43.386 -18.201 36.873 1.00 58.22 90 ASP A N 1
ATOM 669 C CA . ASP A 1 90 ? -43.524 -18.266 38.321 1.00 58.22 90 ASP A CA 1
ATOM 670 C C . ASP A 1 90 ? -44.100 -19.656 38.624 1.00 58.22 90 ASP A C 1
ATOM 672 O O . ASP A 1 90 ? -45.259 -19.935 38.320 1.00 58.22 90 ASP A O 1
ATOM 676 N N . GLY A 1 91 ? -43.262 -20.558 39.134 1.00 59.88 91 GLY A N 1
ATOM 677 C CA . GLY A 1 91 ? -43.660 -21.907 39.525 1.00 59.88 91 GLY A CA 1
ATOM 678 C C . GLY A 1 91 ? -43.293 -22.165 40.988 1.00 59.88 91 GLY A C 1
ATOM 679 O O . GLY A 1 91 ? -42.104 -22.300 41.287 1.00 59.88 91 GLY A O 1
ATOM 680 N N . PRO A 1 92 ? -44.257 -22.262 41.925 1.00 65.62 92 PRO A N 1
ATOM 681 C CA . PRO A 1 92 ? -43.961 -22.572 43.318 1.00 65.62 92 PRO A CA 1
ATOM 682 C C . PRO A 1 92 ? -43.632 -24.065 43.459 1.00 65.62 92 PRO A C 1
ATOM 684 O O . PRO A 1 92 ? -44.520 -24.913 43.526 1.00 65.62 92 PRO A O 1
ATOM 687 N N . GLN A 1 93 ? -42.345 -24.407 43.519 1.00 60.16 93 GLN A N 1
ATOM 688 C CA . GLN A 1 93 ? -41.893 -25.745 43.916 1.00 60.16 93 GLN A CA 1
ATOM 689 C C . GLN A 1 93 ? -41.715 -25.762 45.442 1.00 60.16 93 GLN A C 1
ATOM 691 O O . GLN A 1 93 ? -40.881 -25.046 45.994 1.00 60.16 93 GLN A O 1
ATOM 696 N N . GLY A 1 94 ? -42.585 -26.526 46.107 1.00 65.88 94 GLY A N 1
ATOM 697 C CA . GLY A 1 94 ? -42.856 -26.486 47.544 1.00 65.88 94 GLY A CA 1
ATOM 698 C C . GLY A 1 94 ? -41.737 -26.951 48.495 1.00 65.88 94 GLY A C 1
ATOM 699 O O . GLY A 1 94 ? -40.653 -27.356 48.072 1.00 65.88 94 GLY A O 1
ATOM 700 N N . PRO A 1 95 ? -42.006 -26.884 49.815 1.00 74.56 95 PRO A N 1
ATOM 701 C CA . PRO A 1 95 ? -41.025 -27.139 50.864 1.00 74.56 95 PRO A CA 1
ATOM 702 C C . PRO A 1 95 ? -40.637 -28.620 50.918 1.00 74.56 95 PRO A C 1
ATOM 704 O O . PRO A 1 95 ? -41.488 -29.498 51.063 1.00 74.56 95 PRO A O 1
ATOM 707 N N . ARG A 1 96 ? -39.332 -28.897 50.832 1.00 66.31 96 ARG A N 1
ATOM 708 C CA . ARG A 1 96 ? -38.781 -30.209 51.178 1.00 66.31 96 ARG A CA 1
ATOM 709 C C . ARG A 1 96 ? -38.759 -30.330 52.702 1.00 66.31 96 ARG A C 1
ATOM 711 O O . ARG A 1 96 ? -38.068 -29.555 53.360 1.00 66.31 96 ARG A O 1
ATOM 718 N N . ALA A 1 97 ? -39.588 -31.241 53.207 1.00 68.69 97 ALA A N 1
ATOM 719 C CA . ALA A 1 97 ? -39.581 -31.729 54.582 1.00 68.69 97 ALA A CA 1
ATOM 720 C C . ALA A 1 97 ? -38.298 -32.512 54.897 1.00 68.69 97 ALA A C 1
ATOM 722 O O . ALA A 1 97 ? -37.695 -33.056 53.939 1.00 68.69 97 ALA A O 1
#